Protein AF-A0A0M3HIY3-F1 (afdb_monomer)

Secondary structure (DSSP, 8-state):
--PPPEEEEEE--SS----EEEEETTEEEEEE-HHHHHHHHHHHHSS-----TT-EEEEEEEETTEEEEEEEEE-TT-S--S-----

Sequence (87 aa):
MYRKQNIFLSVLGLMSNSVRYCVICATLLLVSHGAPIGAIHELLGGNWKYVGQATVSKFVEVKPGKFKKELSSDASHLSDKSNLRPW

Foldseek 3Di:
DDQKEKEKEAEADDPDQDWDWDDPPRYIYIYGHQVVVQVVCCLQVVHRFQAFHGFIWMWIDPDVSHIDTPDDNHPPPPPDDPHRPSD

Radius of gyration: 13.05 Å; Cα contacts (8 Å, |Δi|>4): 165; chains: 1; bounding box: 38×23×34 Å

Structure (mmCIF, N/CA/C/O backbone):
data_AF-A0A0M3HIY3-F1
#
_entry.id   AF-A0A0M3HIY3-F1
#
loop_
_atom_site.group_PDB
_atom_site.id
_atom_site.type_symbol
_atom_site.label_atom_id
_atom_site.label_alt_id
_atom_site.label_comp_id
_atom_site.label_asym_id
_atom_site.label_entity_id
_atom_site.label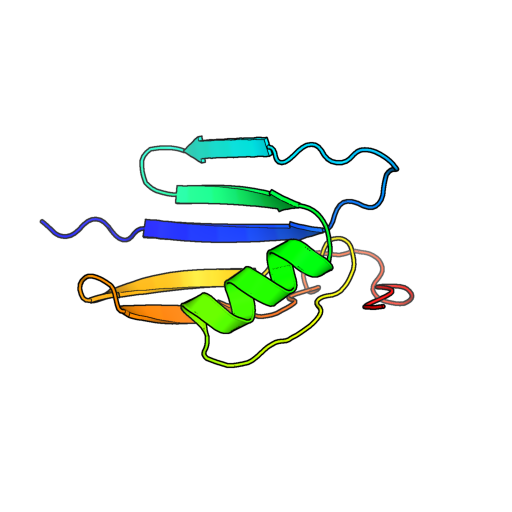_seq_id
_atom_site.pdbx_PDB_ins_code
_atom_site.Cartn_x
_atom_site.Cartn_y
_atom_site.Cartn_z
_atom_site.occupancy
_atom_site.B_iso_or_equiv
_atom_site.auth_seq_id
_atom_site.auth_comp_id
_atom_site.auth_asym_id
_atom_site.auth_atom_id
_atom_site.pdbx_PDB_model_num
ATOM 1 N N . MET A 1 1 ? -24.069 5.429 11.569 1.00 33.41 1 MET A N 1
ATOM 2 C CA . MET A 1 1 ? -23.882 5.192 10.119 1.00 33.41 1 MET A CA 1
ATOM 3 C C . MET A 1 1 ? -22.382 5.270 9.835 1.00 33.41 1 MET A C 1
ATOM 5 O O . MET A 1 1 ? -21.838 6.363 9.802 1.00 33.41 1 MET A O 1
ATOM 9 N N . TYR A 1 2 ? -21.675 4.137 9.787 1.00 34.47 2 TYR A N 1
ATOM 10 C C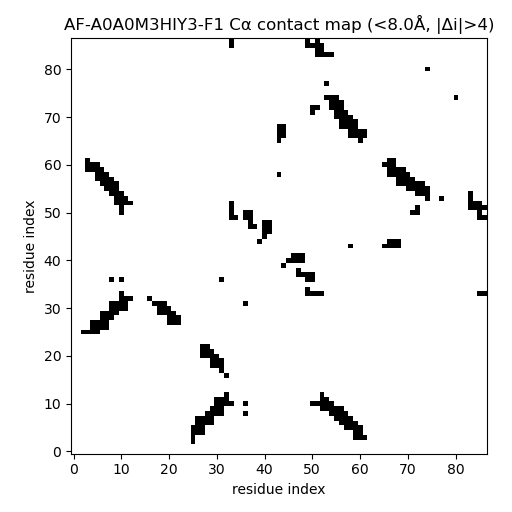A . TYR A 1 2 ? -20.210 4.127 9.649 1.00 34.47 2 TYR A CA 1
ATOM 11 C C . TYR A 1 2 ? -19.822 4.297 8.172 1.00 34.47 2 TYR A C 1
ATOM 13 O O . TYR A 1 2 ? -20.130 3.438 7.347 1.00 34.47 2 TYR A O 1
ATOM 21 N N . ARG A 1 3 ? -19.189 5.426 7.825 1.00 36.19 3 ARG A N 1
ATOM 22 C CA . ARG A 1 3 ? -18.649 5.683 6.479 1.00 36.19 3 ARG A CA 1
ATOM 23 C C . ARG A 1 3 ? -17.348 4.899 6.308 1.00 36.19 3 ARG A C 1
ATOM 25 O O . ARG A 1 3 ? -16.396 5.141 7.040 1.00 36.19 3 ARG A O 1
ATOM 32 N N . LYS A 1 4 ? -17.300 3.985 5.335 1.00 35.78 4 LYS A N 1
ATOM 33 C CA . LYS A 1 4 ? -16.058 3.320 4.914 1.00 35.78 4 LYS A CA 1
ATOM 34 C C . LYS A 1 4 ? -15.115 4.365 4.313 1.00 35.78 4 LYS A C 1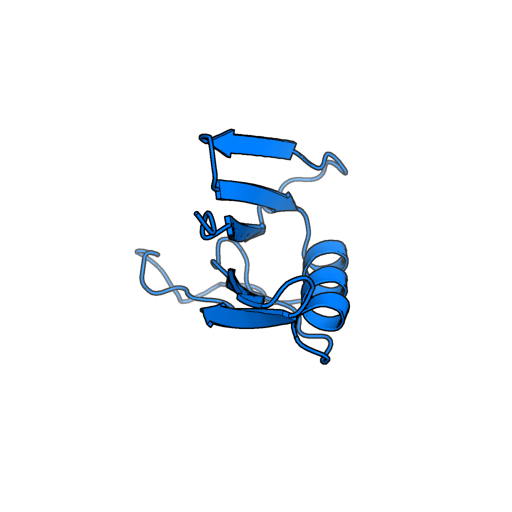
ATOM 36 O O . LYS A 1 4 ? -15.463 4.964 3.298 1.00 35.78 4 LYS A O 1
ATOM 41 N N . GLN A 1 5 ? -13.956 4.573 4.931 1.00 39.03 5 GLN A N 1
ATOM 42 C CA . GLN A 1 5 ? -12.891 5.407 4.380 1.00 39.03 5 GLN A CA 1
ATOM 43 C C . GLN A 1 5 ? -11.906 4.522 3.614 1.00 39.03 5 GLN A C 1
ATOM 45 O O . GLN A 1 5 ? -11.418 3.528 4.155 1.00 39.03 5 GLN A O 1
ATOM 50 N N . ASN A 1 6 ? -11.647 4.861 2.350 1.00 39.81 6 ASN A N 1
ATOM 51 C CA . ASN A 1 6 ? -10.656 4.177 1.519 1.00 39.81 6 ASN A CA 1
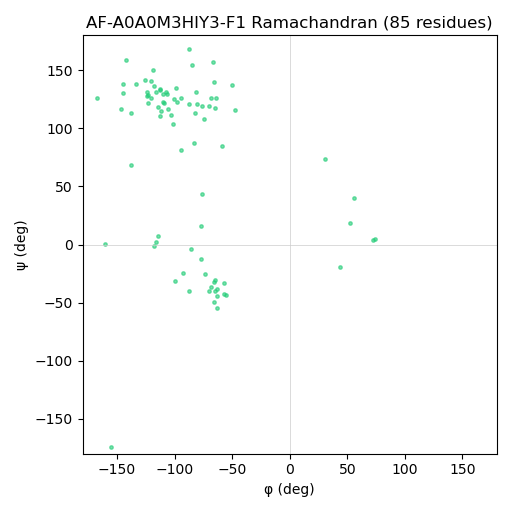ATOM 52 C C . ASN A 1 6 ? -9.441 5.091 1.353 1.00 39.81 6 ASN A C 1
ATOM 54 O O . ASN A 1 6 ? -9.613 6.257 1.003 1.00 39.81 6 ASN A O 1
ATOM 58 N N . ILE A 1 7 ? -8.232 4.573 1.568 1.00 55.84 7 ILE A N 1
ATOM 59 C CA . ILE A 1 7 ? -6.988 5.290 1.260 1.00 55.84 7 ILE A CA 1
ATOM 60 C C . ILE A 1 7 ? -6.313 4.607 0.076 1.00 55.84 7 ILE A C 1
ATOM 62 O O . ILE A 1 7 ? -6.029 3.413 0.161 1.00 55.84 7 ILE A O 1
ATOM 66 N N . PHE A 1 8 ? -6.063 5.350 -1.001 1.00 54.00 8 PHE A N 1
ATOM 67 C CA . PHE A 1 8 ? -5.313 4.890 -2.172 1.00 54.00 8 PHE A CA 1
ATOM 68 C C . PHE A 1 8 ? -3.931 5.542 -2.178 1.00 54.00 8 PHE A C 1
ATOM 70 O O . PHE A 1 8 ? -3.843 6.758 -2.050 1.00 54.00 8 PHE A O 1
ATOM 77 N N . LEU A 1 9 ? -2.862 4.757 -2.324 1.00 57.66 9 LEU A N 1
ATOM 78 C CA . LEU A 1 9 ? -1.492 5.270 -2.435 1.00 57.66 9 LEU A CA 1
ATOM 79 C C . LEU A 1 9 ? -0.873 4.937 -3.791 1.00 57.66 9 LEU A C 1
ATOM 81 O O . LEU A 1 9 ? -0.918 3.771 -4.174 1.00 57.66 9 LEU A O 1
ATOM 85 N N . SER A 1 10 ? -0.271 5.923 -4.468 1.00 50.12 10 SER A N 1
ATOM 86 C CA . SER A 1 10 ? 0.494 5.718 -5.712 1.00 50.12 10 SER A CA 1
ATOM 87 C C . SER A 1 10 ? 1.841 6.446 -5.704 1.00 50.12 10 SER A C 1
ATOM 89 O O . SER A 1 10 ? 1.912 7.610 -5.304 1.00 50.12 10 SER A O 1
ATOM 91 N N . VAL A 1 11 ? 2.895 5.781 -6.191 1.00 52.28 11 VAL A N 1
ATOM 92 C CA . VAL A 1 11 ? 4.242 6.358 -6.354 1.00 52.28 11 VAL A CA 1
ATOM 93 C C . VAL A 1 11 ? 4.361 7.053 -7.712 1.00 52.28 11 VAL A C 1
ATOM 95 O O . VAL A 1 11 ? 4.238 6.383 -8.736 1.00 52.28 11 VAL A O 1
ATOM 98 N N . LEU A 1 12 ? 4.656 8.358 -7.748 1.00 48.81 12 LEU A N 1
ATOM 99 C CA . LEU A 1 12 ? 4.975 9.078 -8.991 1.00 48.81 12 LEU A CA 1
ATOM 100 C C . LEU A 1 12 ? 6.450 9.507 -8.983 1.00 48.81 12 LEU A C 1
ATOM 102 O O . LEU A 1 12 ? 6.864 10.317 -8.159 1.00 48.81 12 LEU A O 1
ATOM 106 N N . GLY A 1 13 ? 7.252 8.951 -9.892 1.00 41.38 13 GLY A N 1
ATOM 107 C CA . GLY A 1 13 ? 8.676 9.268 -10.000 1.00 41.38 13 GLY A CA 1
ATOM 108 C C . GLY A 1 13 ? 8.926 10.540 -10.804 1.00 41.38 13 GLY A C 1
ATOM 109 O O . GLY A 1 13 ? 9.166 10.447 -12.000 1.00 41.38 13 GLY A O 1
ATOM 110 N N . LEU A 1 14 ? 8.906 11.704 -10.152 1.00 40.41 14 LEU A N 1
ATOM 111 C CA . LEU A 1 14 ? 9.513 12.947 -10.645 1.00 40.41 14 LEU A CA 1
ATOM 112 C C . LEU A 1 14 ? 10.085 13.729 -9.453 1.00 40.41 14 LEU A C 1
ATOM 114 O O . LEU A 1 14 ? 9.472 13.793 -8.389 1.00 40.41 14 LEU A O 1
ATOM 118 N N . MET A 1 15 ? 11.278 14.297 -9.635 1.00 37.94 15 MET A N 1
ATOM 119 C CA . MET A 1 15 ? 12.072 15.022 -8.636 1.00 37.94 15 MET A CA 1
ATOM 120 C C . MET A 1 15 ? 11.318 16.241 -8.063 1.00 37.94 15 MET A C 1
ATOM 122 O O . MET A 1 15 ? 11.477 17.356 -8.547 1.00 37.94 15 MET A O 1
ATOM 126 N N . SER A 1 16 ? 10.475 16.047 -7.043 1.00 41.97 16 SER A N 1
ATOM 127 C CA . SER A 1 16 ? 9.910 17.114 -6.200 1.00 41.97 16 SER A CA 1
ATOM 128 C C . SER A 1 16 ? 9.230 16.528 -4.950 1.00 41.97 16 SER A C 1
ATOM 130 O O . SER A 1 16 ? 8.352 15.673 -5.059 1.00 41.97 16 SER A O 1
ATOM 132 N N . ASN A 1 17 ? 9.604 16.988 -3.750 1.00 41.59 17 ASN A N 1
ATOM 133 C CA . ASN A 1 17 ? 9.094 16.523 -2.444 1.00 41.59 17 ASN A CA 1
ATOM 134 C C . ASN A 1 17 ? 7.684 17.058 -2.100 1.00 41.59 17 ASN A C 1
ATOM 136 O O . ASN A 1 17 ? 7.435 17.500 -0.980 1.00 41.59 17 ASN A O 1
ATOM 140 N N . SER A 1 18 ? 6.749 17.062 -3.051 1.00 45.88 18 SER A N 1
ATOM 141 C CA . SER A 1 18 ? 5.392 17.584 -2.841 1.00 45.88 18 SER A CA 1
ATOM 142 C C . SER A 1 18 ? 4.390 16.443 -2.655 1.00 45.88 18 SER A C 1
ATOM 144 O O . SER A 1 18 ? 4.096 15.707 -3.593 1.00 45.88 18 SER A O 1
ATOM 146 N N . VAL A 1 19 ? 3.855 16.300 -1.439 1.00 49.97 19 VAL A N 1
ATOM 147 C CA . VAL A 1 19 ? 2.740 15.390 -1.145 1.00 49.97 19 VAL A CA 1
ATOM 148 C C . VAL A 1 19 ? 1.436 16.066 -1.567 1.00 49.97 19 VAL A C 1
ATOM 150 O O . VAL A 1 19 ? 1.109 17.139 -1.061 1.00 49.97 19 VAL A O 1
ATOM 153 N N . ARG A 1 20 ? 0.676 15.447 -2.477 1.00 54.94 20 ARG A N 1
ATOM 154 C CA . ARG A 1 20 ? -0.658 15.928 -2.877 1.00 54.94 20 ARG A CA 1
ATOM 155 C C . ARG A 1 20 ? -1.729 14.947 -2.412 1.00 54.94 20 ARG A C 1
ATOM 157 O O . ARG A 1 20 ? -1.591 13.740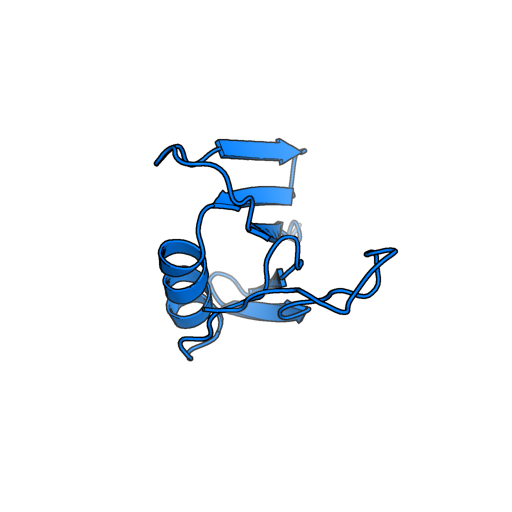 -2.609 1.00 54.94 20 ARG A O 1
ATOM 164 N N . TYR A 1 21 ? -2.799 15.474 -1.821 1.00 56.28 21 TYR A N 1
ATOM 165 C CA . TYR A 1 21 ? -3.975 14.708 -1.412 1.00 56.28 21 TYR A CA 1
ATOM 166 C C . TYR A 1 21 ? -5.228 15.244 -2.112 1.00 56.28 21 TYR A C 1
ATOM 168 O O . TYR A 1 21 ? -5.384 16.452 -2.285 1.00 56.28 21 TYR A O 1
ATOM 176 N N . CYS A 1 22 ? -6.120 14.344 -2.522 1.00 47.66 22 CYS A N 1
ATOM 177 C CA . CYS A 1 22 ? -7.442 14.680 -3.054 1.00 47.66 22 CYS A CA 1
ATOM 178 C C . CYS A 1 22 ? -8.508 13.971 -2.214 1.00 47.66 22 CYS A C 1
ATOM 180 O O . CYS A 1 22 ? -8.423 12.760 -1.994 1.00 47.66 22 CYS A O 1
ATOM 182 N N . VAL A 1 23 ? -9.499 14.725 -1.734 1.00 47.84 23 VAL A N 1
ATOM 183 C CA . VAL A 1 23 ? -10.616 14.196 -0.942 1.00 47.84 23 VAL A CA 1
ATOM 184 C C . VAL A 1 23 ? -11.835 14.057 -1.847 1.00 47.84 23 VAL A C 1
ATOM 186 O O . VAL A 1 23 ? -12.522 15.036 -2.128 1.00 47.84 23 VAL A O 1
ATOM 189 N N . ILE A 1 24 ? -12.152 12.832 -2.267 1.00 50.09 24 ILE A N 1
ATOM 190 C CA . ILE A 1 24 ? -13.429 12.530 -2.929 1.00 50.09 24 ILE A CA 1
ATOM 191 C C . ILE A 1 24 ? -14.394 12.031 -1.851 1.00 50.09 24 ILE A C 1
ATOM 193 O O . ILE A 1 24 ? -14.495 10.828 -1.651 1.00 50.09 24 ILE A O 1
ATOM 197 N N . CYS A 1 25 ? -15.015 12.966 -1.112 1.00 49.38 25 CYS A N 1
ATOM 198 C CA . CYS A 1 25 ? -16.103 12.893 -0.097 1.00 49.38 25 CYS A CA 1
ATOM 199 C C . CYS A 1 25 ? -16.098 11.785 1.006 1.00 49.38 25 CYS A C 1
ATOM 201 O O . CYS A 1 25 ? -16.743 11.940 2.043 1.00 49.38 25 CYS A O 1
ATOM 203 N N . ALA A 1 26 ? -15.364 10.687 0.842 1.00 69.12 26 ALA A N 1
ATOM 204 C CA . ALA A 1 26 ? -15.117 9.606 1.798 1.00 69.12 26 ALA A CA 1
ATOM 205 C C . ALA A 1 26 ? -13.858 8.771 1.449 1.00 69.12 26 ALA A C 1
ATOM 207 O O . ALA A 1 26 ? -13.555 7.804 2.138 1.00 69.12 26 ALA A O 1
ATOM 208 N N . THR A 1 27 ? -13.133 9.095 0.373 1.00 74.56 27 THR A N 1
ATOM 209 C CA . THR A 1 27 ? -11.917 8.389 -0.065 1.00 74.56 27 THR A CA 1
ATOM 210 C C . THR A 1 27 ? -10.766 9.386 -0.167 1.00 74.56 27 THR A C 1
ATOM 212 O O . THR A 1 27 ? -10.936 10.461 -0.747 1.00 74.56 27 THR A O 1
ATOM 215 N N . LEU A 1 28 ? -9.618 9.037 0.414 1.00 83.00 28 LEU A N 1
ATOM 216 C CA . LEU A 1 28 ? -8.394 9.832 0.389 1.00 83.00 28 LEU A CA 1
ATOM 217 C C . LEU A 1 28 ? -7.401 9.182 -0.576 1.00 83.00 28 LEU A C 1
ATOM 219 O O . LEU A 1 28 ? -6.963 8.053 -0.373 1.00 83.00 28 LEU A O 1
ATOM 223 N N . LEU A 1 29 ? -7.048 9.886 -1.645 1.00 83.56 29 LEU A N 1
ATOM 224 C CA . LEU A 1 29 ? -5.967 9.474 -2.539 1.00 83.56 29 LEU A CA 1
ATOM 225 C C . LEU A 1 29 ? -4.706 10.238 -2.143 1.00 83.56 29 LEU A C 1
ATOM 227 O O . LEU A 1 29 ? -4.711 11.470 -2.134 1.00 83.56 29 LEU A O 1
ATOM 231 N N . LEU A 1 30 ? -3.644 9.508 -1.822 1.00 82.75 30 LEU A N 1
ATOM 232 C CA . LEU A 1 30 ? -2.341 10.034 -1.456 1.00 82.75 30 LEU A CA 1
ATOM 233 C C . LEU A 1 30 ? -1.307 9.639 -2.509 1.00 82.75 30 LEU A C 1
ATOM 235 O O . LEU A 1 30 ? -1.021 8.464 -2.716 1.00 82.75 30 LEU A O 1
ATOM 239 N N . VAL A 1 31 ? -0.705 10.631 -3.155 1.00 83.19 31 VAL A N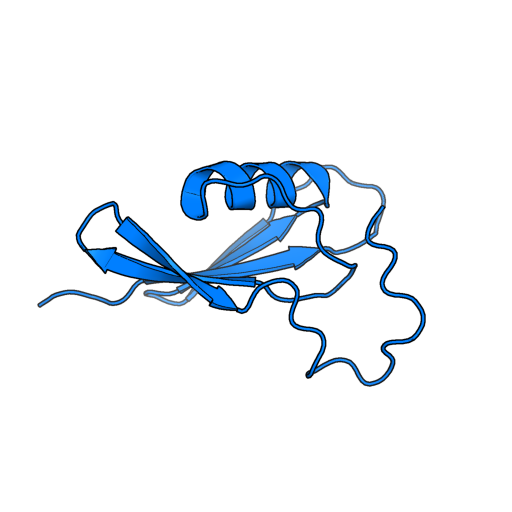 1
ATOM 240 C CA . VAL A 1 31 ? 0.381 10.405 -4.115 1.00 83.19 31 VAL A CA 1
ATOM 241 C C . VAL A 1 31 ? 1.670 10.910 -3.489 1.00 83.19 31 VAL A C 1
ATOM 243 O O . VAL A 1 31 ? 1.744 12.067 -3.071 1.00 83.19 31 VAL A O 1
ATOM 246 N N . SER A 1 32 ? 2.660 10.029 -3.356 1.00 82.31 32 SER A N 1
ATOM 247 C CA . SER A 1 32 ? 3.913 10.345 -2.665 1.00 82.31 32 SER A CA 1
ATOM 248 C C . SER A 1 32 ? 5.069 9.468 -3.154 1.00 82.31 32 SER A C 1
ATOM 250 O O . SER A 1 32 ? 4.923 8.710 -4.107 1.00 82.31 32 SER A O 1
ATOM 252 N N . HIS A 1 33 ? 6.231 9.585 -2.520 1.00 81.69 33 HIS A N 1
ATOM 253 C CA . HIS A 1 33 ? 7.445 8.831 -2.853 1.00 81.69 33 HIS A CA 1
ATOM 254 C C . HIS A 1 33 ? 7.507 7.475 -2.138 1.00 81.69 33 HIS A C 1
ATOM 256 O O . HIS A 1 33 ? 6.756 7.218 -1.198 1.00 81.69 33 HIS A O 1
ATOM 262 N N . GLY A 1 34 ? 8.440 6.608 -2.545 1.00 74.69 34 GLY A N 1
ATOM 263 C CA . GLY A 1 34 ? 8.588 5.266 -1.966 1.00 74.69 34 GLY A CA 1
ATOM 264 C C . GLY A 1 34 ? 8.777 5.263 -0.441 1.00 74.69 34 GLY A C 1
ATOM 265 O O . GLY A 1 34 ? 8.111 4.498 0.250 1.00 74.69 34 GLY A O 1
ATOM 266 N N . ALA A 1 35 ? 9.610 6.163 0.096 1.00 81.31 35 ALA A N 1
ATOM 267 C CA . ALA A 1 35 ? 9.882 6.263 1.535 1.00 81.31 35 ALA A CA 1
ATOM 268 C C . ALA A 1 35 ? 8.645 6.628 2.391 1.00 81.31 35 ALA A C 1
ATOM 270 O O . ALA A 1 35 ? 8.306 5.863 3.295 1.00 81.31 35 ALA A O 1
ATOM 271 N N . PRO A 1 36 ? 7.911 7.730 2.129 1.00 83.81 36 PRO A N 1
ATOM 272 C CA . PRO A 1 36 ? 6.703 8.048 2.895 1.00 83.81 36 PRO A CA 1
ATOM 273 C C . PRO A 1 36 ? 5.582 7.013 2.712 1.00 83.81 36 PRO A C 1
ATOM 275 O O . PRO A 1 36 ? 4.816 6.776 3.644 1.00 83.81 36 PRO A O 1
ATOM 278 N N . ILE A 1 37 ? 5.489 6.351 1.553 1.00 84.94 37 ILE A N 1
ATOM 279 C CA . ILE A 1 37 ? 4.520 5.261 1.352 1.00 84.94 37 ILE A CA 1
ATOM 280 C C . ILE A 1 37 ? 4.906 4.017 2.163 1.00 84.94 37 ILE A C 1
ATOM 282 O O . ILE A 1 37 ? 4.034 3.400 2.777 1.00 84.94 37 ILE A O 1
ATOM 286 N N . GLY A 1 38 ? 6.200 3.689 2.233 1.00 84.50 38 GLY A N 1
ATOM 287 C CA . GLY A 1 38 ? 6.734 2.637 3.100 1.00 84.50 38 GLY A CA 1
ATOM 288 C C . GLY A 1 38 ? 6.403 2.871 4.576 1.00 84.50 38 GLY A C 1
ATOM 289 O O . GLY A 1 38 ? 5.930 1.951 5.244 1.00 84.50 38 GLY A O 1
ATOM 290 N N . ALA A 1 39 ? 6.527 4.117 5.045 1.00 87.12 39 ALA A N 1
ATOM 291 C CA . ALA A 1 39 ? 6.186 4.502 6.418 1.00 87.12 39 ALA A CA 1
ATOM 292 C C . ALA A 1 39 ? 4.689 4.342 6.715 1.00 87.12 39 ALA A C 1
ATOM 294 O O . ALA A 1 39 ? 4.299 3.857 7.774 1.00 87.12 39 ALA A O 1
ATOM 295 N N . ILE A 1 40 ? 3.824 4.691 5.763 1.00 87.56 40 ILE A N 1
ATOM 296 C CA . ILE A 1 40 ? 2.374 4.494 5.905 1.00 87.56 40 ILE A CA 1
ATOM 297 C C . ILE A 1 40 ? 2.022 3.004 5.892 1.00 87.56 40 ILE A C 1
ATOM 299 O O . ILE A 1 40 ? 1.135 2.569 6.624 1.00 87.56 40 ILE A O 1
ATOM 303 N N . HIS A 1 41 ? 2.724 2.201 5.093 1.00 86.38 41 HIS A N 1
ATOM 304 C CA . HIS A 1 41 ? 2.579 0.747 5.098 1.00 86.38 41 HIS A CA 1
ATOM 305 C C . HIS A 1 41 ? 2.983 0.123 6.435 1.00 86.38 41 HIS A C 1
ATOM 307 O O . HIS A 1 41 ? 2.304 -0.797 6.897 1.00 86.38 41 HIS A O 1
ATOM 313 N N . GLU A 1 42 ? 4.030 0.643 7.069 1.00 87.81 42 GLU A N 1
ATOM 314 C CA . GLU A 1 42 ? 4.420 0.256 8.420 1.00 87.81 42 GLU A CA 1
ATOM 315 C C . GLU A 1 42 ? 3.352 0.665 9.442 1.00 87.81 42 GLU A C 1
ATOM 317 O O . GLU A 1 42 ? 2.870 -0.182 10.190 1.00 87.81 42 GLU A O 1
ATOM 322 N N . LEU A 1 43 ? 2.893 1.919 9.402 1.00 87.81 43 LEU A N 1
ATOM 323 C CA . LEU A 1 43 ? 1.907 2.450 10.345 1.00 87.81 43 LEU A CA 1
ATOM 324 C C . LEU A 1 43 ? 0.542 1.745 10.253 1.00 87.81 43 LEU A C 1
ATOM 326 O O . LEU A 1 43 ? -0.062 1.423 11.273 1.00 87.81 43 LEU A O 1
ATOM 330 N N . LEU A 1 44 ? 0.037 1.510 9.037 1.00 85.81 44 LEU A N 1
ATOM 331 C CA . LEU A 1 44 ? -1.303 0.951 8.807 1.00 85.81 44 LEU A CA 1
ATOM 332 C C . LEU A 1 44 ? -1.314 -0.578 8.682 1.00 85.81 44 LEU A C 1
ATOM 334 O O . LEU A 1 44 ? -2.354 -1.204 8.882 1.00 85.81 44 LEU A O 1
ATOM 338 N N . GLY A 1 45 ? -0.192 -1.181 8.287 1.00 80.81 45 GLY A N 1
ATOM 339 C CA . GLY A 1 45 ? -0.072 -2.611 7.988 1.00 80.81 45 GLY A CA 1
ATOM 340 C C . GLY A 1 45 ? 0.900 -3.376 8.888 1.00 80.81 45 GLY A C 1
ATOM 341 O O . GLY A 1 45 ? 1.048 -4.585 8.698 1.00 80.81 45 GLY A O 1
ATOM 342 N N . GLY A 1 46 ? 1.568 -2.696 9.824 1.00 83.00 46 GLY A N 1
ATOM 343 C CA . GLY A 1 46 ? 2.492 -3.273 10.803 1.00 83.00 46 GLY A CA 1
ATOM 344 C C . GLY A 1 46 ? 3.833 -3.742 10.239 1.00 83.00 46 GLY A C 1
ATOM 345 O O . GLY A 1 46 ? 4.602 -4.350 10.970 1.00 83.00 46 GLY A O 1
ATOM 346 N N . ASN A 1 47 ? 4.107 -3.528 8.948 1.00 80.88 47 ASN A N 1
ATOM 347 C CA . ASN A 1 47 ? 5.357 -3.945 8.313 1.00 80.88 47 ASN A CA 1
ATOM 348 C C . ASN A 1 47 ? 5.785 -2.933 7.252 1.00 80.88 47 ASN A C 1
ATOM 350 O O . ASN A 1 47 ? 4.998 -2.605 6.356 1.00 80.88 47 ASN A O 1
ATOM 354 N N . TRP A 1 48 ? 7.047 -2.506 7.314 1.00 78.75 48 TRP A N 1
ATOM 355 C CA . TRP A 1 48 ? 7.652 -1.682 6.276 1.00 78.75 48 TRP A CA 1
ATOM 356 C C . TRP A 1 48 ? 7.732 -2.455 4.958 1.00 78.75 48 TRP A C 1
ATOM 358 O O . TRP A 1 48 ? 8.276 -3.559 4.891 1.00 78.75 48 TRP A O 1
ATOM 368 N N . LYS A 1 49 ? 7.191 -1.873 3.886 1.00 79.56 49 LYS A N 1
ATOM 369 C CA . LYS A 1 49 ? 7.253 -2.463 2.548 1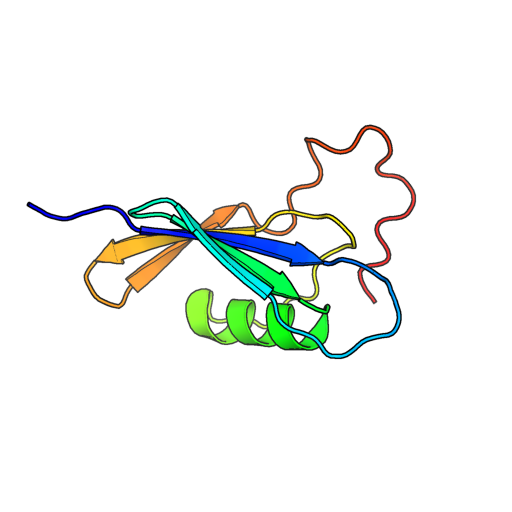.00 79.56 49 LYS A CA 1
ATOM 370 C C . LYS A 1 49 ? 7.347 -1.372 1.495 1.00 79.56 49 LYS A C 1
ATOM 372 O O . LYS A 1 49 ? 6.389 -0.623 1.308 1.00 79.56 49 LYS A O 1
ATOM 377 N N . TYR A 1 50 ? 8.464 -1.349 0.772 1.00 77.25 50 TYR A N 1
ATOM 378 C CA . TYR A 1 50 ? 8.584 -0.556 -0.445 1.00 77.25 50 TYR A CA 1
ATOM 379 C C . TYR A 1 50 ? 7.635 -1.090 -1.522 1.00 77.25 50 TYR A C 1
ATOM 381 O O . TYR A 1 50 ? 7.433 -2.300 -1.660 1.00 77.25 50 TYR A O 1
ATOM 389 N N . VAL A 1 51 ? 7.017 -0.170 -2.257 1.00 80.88 51 VAL A N 1
ATOM 390 C CA . VAL A 1 51 ? 6.062 -0.471 -3.326 1.00 80.88 51 VAL A CA 1
ATOM 391 C C . VAL A 1 51 ? 6.581 0.070 -4.647 1.00 80.88 51 VAL A C 1
ATOM 393 O O . VAL A 1 51 ? 7.309 1.061 -4.674 1.00 80.88 51 VAL A O 1
ATOM 396 N N . GLY A 1 52 ? 6.207 -0.592 -5.739 1.00 76.94 52 GLY A N 1
ATOM 397 C CA . GLY A 1 52 ? 6.645 -0.193 -7.071 1.00 76.94 52 GLY A CA 1
ATOM 398 C C . GLY A 1 52 ? 6.074 1.158 -7.512 1.00 76.94 52 GLY A C 1
ATOM 399 O O . GLY A 1 52 ? 5.011 1.594 -7.056 1.00 76.94 52 GLY A O 1
ATOM 400 N N . GLN A 1 53 ? 6.763 1.798 -8.449 1.00 77.44 53 GLN A N 1
ATOM 401 C CA . GLN A 1 53 ? 6.294 2.956 -9.196 1.00 77.44 53 GLN A CA 1
ATOM 402 C C . GLN A 1 53 ? 4.911 2.701 -9.790 1.00 77.44 53 GLN A C 1
ATOM 404 O O . GLN A 1 53 ? 4.634 1.620 -10.307 1.00 77.44 53 GLN A O 1
ATOM 409 N N . ALA A 1 54 ? 4.045 3.708 -9.685 1.00 79.00 54 ALA A N 1
ATOM 410 C CA . ALA A 1 54 ? 2.667 3.674 -10.156 1.00 79.00 54 ALA A CA 1
ATOM 411 C C . ALA A 1 54 ? 1.845 2.469 -9.659 1.00 79.00 54 ALA A C 1
ATOM 413 O O . ALA A 1 54 ? 0.805 2.173 -10.231 1.00 79.00 54 ALA A O 1
ATOM 414 N N . THR A 1 55 ? 2.263 1.778 -8.594 1.00 83.25 55 THR A N 1
ATOM 415 C CA . THR A 1 55 ? 1.450 0.716 -7.989 1.00 83.25 55 THR A CA 1
ATOM 416 C C . THR A 1 55 ? 0.453 1.292 -6.996 1.00 83.25 55 THR A C 1
ATOM 418 O O . THR A 1 55 ? 0.675 2.360 -6.425 1.00 83.25 55 THR A O 1
ATOM 421 N N . VAL A 1 56 ? -0.651 0.577 -6.788 1.00 86.06 56 VAL A N 1
ATOM 422 C CA . VAL A 1 56 ? -1.752 1.021 -5.934 1.00 86.06 56 VAL A CA 1
ATOM 423 C C . VAL A 1 56 ? -1.820 0.182 -4.665 1.00 86.06 56 VAL A C 1
ATOM 425 O O . VAL A 1 56 ? -1.861 -1.048 -4.708 1.00 86.06 56 VAL A O 1
ATOM 428 N N . SER A 1 57 ? -1.876 0.843 -3.511 1.00 86.56 57 SER A N 1
ATOM 429 C CA . SER A 1 57 ? -2.182 0.184 -2.234 1.00 86.56 57 SER A CA 1
ATOM 430 C C . SER A 1 57 ? -3.462 0.749 -1.636 1.00 86.56 57 SER A C 1
ATOM 432 O O . SER A 1 57 ? -3.670 1.962 -1.666 1.00 86.56 57 SER A O 1
ATOM 434 N N . LYS A 1 58 ? -4.324 -0.138 -1.123 1.00 88.94 58 LYS A N 1
ATOM 435 C CA . LYS A 1 58 ? -5.656 0.204 -0.614 1.00 88.94 58 LYS A CA 1
ATOM 436 C C . LYS A 1 58 ? -5.804 -0.235 0.832 1.00 88.94 58 LYS A C 1
ATOM 438 O O . LYS A 1 58 ? -5.723 -1.430 1.134 1.00 88.94 58 LYS A O 1
ATOM 443 N N . PHE A 1 59 ? -6.099 0.727 1.696 1.00 87.75 59 PHE A N 1
ATOM 444 C CA . PHE A 1 59 ? -6.434 0.494 3.097 1.00 87.75 59 PHE A CA 1
ATOM 445 C C . PHE A 1 59 ? -7.895 0.850 3.341 1.00 87.75 59 PHE A C 1
ATOM 447 O O . PHE A 1 59 ? -8.359 1.908 2.911 1.00 87.75 59 PHE A O 1
ATOM 454 N N . VAL A 1 60 ? -8.610 -0.043 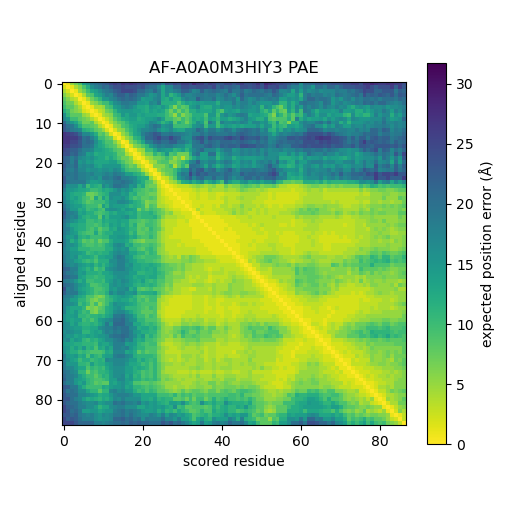4.020 1.00 88.38 60 VAL A N 1
ATOM 455 C CA . VAL A 1 60 ? -10.018 0.132 4.384 1.00 88.38 60 VAL A CA 1
ATOM 456 C C . VAL A 1 60 ? -10.143 0.066 5.891 1.00 88.38 60 VAL A C 1
ATOM 458 O O . VAL A 1 60 ? -9.705 -0.898 6.520 1.00 88.38 60 VAL A O 1
ATOM 461 N N . GLU A 1 61 ? -10.747 1.086 6.482 1.00 84.94 61 GLU A N 1
ATOM 462 C CA . GLU A 1 61 ? -11.050 1.079 7.908 1.00 84.94 61 GLU A CA 1
ATOM 463 C C . GLU A 1 61 ? -12.172 0.071 8.206 1.00 84.94 61 GLU A C 1
ATOM 465 O O . GLU A 1 61 ? -13.284 0.180 7.684 1.00 84.94 61 GLU A O 1
ATOM 470 N N . VAL A 1 62 ? -11.879 -0.941 9.028 1.00 84.94 62 VAL A N 1
ATOM 471 C CA . VAL A 1 62 ? -12.849 -1.985 9.422 1.00 84.94 62 VAL A CA 1
ATOM 472 C C . VAL A 1 62 ? -13.441 -1.692 10.801 1.00 84.94 62 VAL A C 1
ATOM 474 O O . VAL A 1 62 ? -14.587 -2.041 11.079 1.00 84.94 62 VAL A O 1
ATOM 477 N N . LYS A 1 63 ? -12.659 -1.052 11.673 1.00 82.56 63 LYS A N 1
ATOM 478 C CA . LYS A 1 63 ? -13.068 -0.526 12.984 1.00 82.56 63 LYS A CA 1
ATOM 479 C C . LYS A 1 63 ? -12.343 0.803 13.210 1.00 82.56 63 LYS A C 1
ATOM 481 O O . LYS A 1 63 ? -11.287 0.969 12.606 1.00 82.56 63 LYS A O 1
ATOM 486 N N . PRO A 1 64 ? -12.836 1.686 14.097 1.00 80.38 64 PRO A N 1
ATOM 487 C CA . PRO A 1 64 ? -12.148 2.930 14.436 1.00 80.38 64 PRO A CA 1
ATOM 488 C C . PRO A 1 64 ? -10.663 2.687 14.737 1.00 80.38 64 PRO A C 1
ATOM 490 O O . PRO A 1 64 ? -10.336 1.935 15.659 1.00 80.38 64 PRO A O 1
ATOM 493 N N . GLY A 1 65 ? -9.779 3.244 13.909 1.00 79.75 65 GLY A N 1
ATOM 494 C CA . GLY A 1 65 ? -8.323 3.104 14.044 1.00 79.75 65 GLY A CA 1
ATOM 495 C C . GLY A 1 65 ? -7.737 1.741 13.646 1.00 79.75 65 GLY A C 1
ATOM 496 O O . GLY A 1 65 ? -6.537 1.528 13.807 1.00 79.75 65 GLY A O 1
ATOM 497 N N . LYS A 1 66 ? -8.539 0.806 13.117 1.00 83.00 66 LYS A N 1
ATOM 498 C CA . LYS A 1 66 ? -8.063 -0.470 12.557 1.00 83.00 66 LYS A CA 1
ATOM 499 C C . LYS A 1 66 ? -8.292 -0.517 11.056 1.00 83.00 66 LYS A C 1
ATOM 501 O O . LYS A 1 66 ? -9.419 -0.684 10.578 1.00 83.00 66 LYS A O 1
ATOM 506 N N . PHE A 1 67 ? -7.186 -0.475 10.330 1.00 85.56 67 PHE A N 1
ATOM 507 C CA . PHE A 1 67 ? -7.165 -0.554 8.881 1.00 85.56 67 PHE A CA 1
ATOM 508 C C . PHE A 1 67 ? -6.842 -1.974 8.431 1.00 85.56 67 PHE A C 1
ATOM 510 O O . PHE A 1 67 ? -5.932 -2.625 8.940 1.00 85.56 67 PHE A O 1
ATOM 517 N N . LYS A 1 68 ? -7.601 -2.463 7.455 1.00 86.69 68 LYS A N 1
ATOM 518 C CA . LYS A 1 68 ? -7.293 -3.681 6.718 1.00 86.69 68 LYS A CA 1
ATOM 519 C C . LYS A 1 68 ? -6.685 -3.281 5.384 1.00 86.69 68 LYS A C 1
ATOM 521 O O . LYS A 1 68 ? -7.281 -2.530 4.614 1.00 86.69 68 LYS A O 1
ATOM 526 N N . LYS A 1 69 ? -5.501 -3.812 5.108 1.00 87.69 69 LYS A N 1
ATOM 527 C CA . LYS A 1 69 ? -4.856 -3.716 3.800 1.00 87.69 69 LYS A CA 1
ATOM 528 C C . LYS A 1 69 ? -5.563 -4.674 2.838 1.00 87.69 69 LYS A C 1
ATOM 530 O O . LYS A 1 69 ? -5.441 -5.886 2.995 1.00 87.69 69 LYS A O 1
ATOM 535 N N . GLU A 1 70 ? -6.333 -4.141 1.895 1.00 86.62 70 GLU A N 1
ATOM 536 C CA . GLU A 1 70 ? -7.011 -4.939 0.8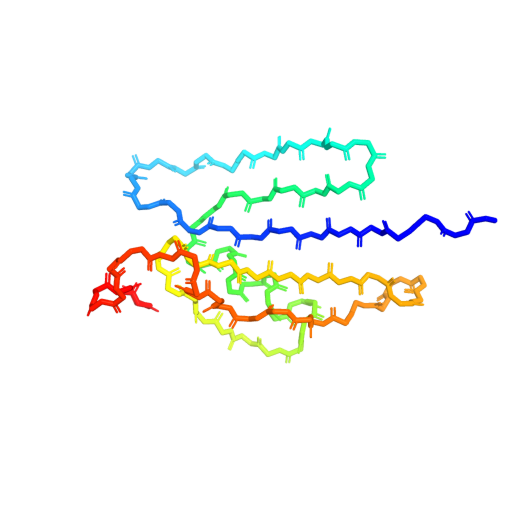61 1.00 86.62 70 GLU A CA 1
ATOM 537 C C . GLU A 1 70 ? -6.117 -5.153 -0.359 1.00 86.62 70 GLU A C 1
ATOM 539 O O . GLU A 1 70 ? -6.071 -6.255 -0.895 1.00 86.62 70 GLU A O 1
ATOM 544 N N . LEU A 1 71 ? -5.380 -4.117 -0.765 1.00 83.88 71 LEU A N 1
ATOM 545 C CA . LEU A 1 71 ? -4.441 -4.172 -1.885 1.00 83.88 71 LEU A CA 1
ATOM 546 C C . LEU A 1 71 ? -3.066 -3.704 -1.419 1.00 83.88 71 LEU A C 1
ATOM 548 O O . LEU A 1 71 ? -2.955 -2.758 -0.637 1.00 83.88 71 LEU A O 1
ATOM 552 N N . SER A 1 72 ? -2.015 -4.353 -1.912 1.00 84.56 72 SER A N 1
ATOM 553 C CA . SER A 1 72 ? -0.631 -3.990 -1.615 1.00 84.56 72 SER A CA 1
ATOM 554 C C . SER A 1 72 ? 0.197 -4.064 -2.886 1.00 84.56 72 SER A C 1
ATOM 556 O O . SER A 1 72 ? 0.438 -5.160 -3.385 1.00 84.56 72 SER A O 1
ATOM 558 N N . SER A 1 73 ? 0.676 -2.909 -3.353 1.00 82.31 73 SER A N 1
ATOM 559 C CA . SER A 1 73 ? 1.496 -2.799 -4.565 1.00 82.31 73 SER A CA 1
ATOM 560 C C . SER A 1 73 ? 0.818 -3.401 -5.804 1.00 82.31 73 SER A C 1
ATOM 562 O O . SER A 1 73 ? 1.475 -4.070 -6.601 1.00 82.31 73 SER A O 1
ATOM 564 N N . ASP A 1 74 ? -0.493 -3.192 -5.960 1.00 84.44 74 ASP A N 1
ATOM 565 C CA . ASP A 1 74 ? -1.222 -3.712 -7.111 1.00 84.44 74 ASP A CA 1
ATOM 566 C C . ASP A 1 74 ? -0.792 -2.999 -8.399 1.00 84.44 74 ASP A C 1
ATOM 568 O O . ASP A 1 74 ? -0.817 -1.770 -8.498 1.00 84.44 74 ASP A O 1
ATOM 572 N N . ALA A 1 75 ? -0.399 -3.803 -9.381 1.00 84.75 75 ALA A N 1
ATOM 573 C CA . ALA A 1 75 ? 0.038 -3.376 -10.705 1.00 84.75 75 ALA A CA 1
ATOM 574 C C . ALA A 1 75 ? -0.924 -3.858 -11.801 1.00 84.75 75 ALA A C 1
ATOM 576 O O . ALA A 1 75 ? -0.618 -3.723 -12.982 1.00 84.75 75 ALA A O 1
ATOM 577 N N . SER A 1 76 ? -2.070 -4.453 -11.441 1.00 82.94 76 SER A N 1
ATOM 578 C CA . SER A 1 76 ? -3.002 -5.067 -12.395 1.00 82.94 76 SER A CA 1
ATOM 579 C C . SER A 1 76 ? -3.499 -4.094 -13.472 1.00 82.94 76 SER A C 1
ATOM 581 O O . SER A 1 76 ? -3.662 -4.507 -14.618 1.00 82.94 76 SER A O 1
ATOM 583 N N . HIS A 1 77 ? -3.654 -2.816 -13.112 1.00 81.06 77 HIS A N 1
ATOM 584 C CA . HIS A 1 77 ? -4.103 -1.737 -13.993 1.00 81.06 77 HIS A CA 1
ATOM 585 C C . HIS A 1 77 ? -3.029 -1.206 -14.957 1.00 81.06 77 HIS A C 1
ATOM 587 O O . HIS A 1 77 ? -3.357 -0.438 -15.858 1.00 81.06 77 HIS A O 1
ATOM 593 N N . LEU A 1 78 ? -1.756 -1.562 -14.758 1.00 80.25 78 LEU A N 1
ATOM 594 C CA . LEU A 1 78 ? -0.669 -1.090 -15.608 1.00 80.25 78 LEU A CA 1
ATOM 595 C C . LEU A 1 78 ? -0.605 -1.927 -16.886 1.00 80.25 78 LEU A C 1
ATOM 597 O O . LEU A 1 78 ? -0.585 -3.161 -16.835 1.00 80.25 78 LEU A O 1
ATOM 601 N N . SER A 1 79 ? -0.525 -1.241 -18.025 1.00 81.38 79 SER A N 1
ATOM 602 C CA . SER A 1 79 ? -0.337 -1.864 -19.339 1.00 81.38 79 SER A CA 1
ATOM 603 C C . SER A 1 79 ? 1.026 -2.552 -19.458 1.00 81.38 79 SER A C 1
ATOM 605 O O . SER A 1 79 ? 1.136 -3.583 -20.114 1.00 81.38 79 SER A O 1
ATOM 607 N N . ASP A 1 80 ? 2.048 -2.006 -18.792 1.00 77.69 80 ASP A N 1
ATOM 608 C CA . ASP A 1 80 ? 3.397 -2.565 -18.707 1.00 77.69 80 ASP A CA 1
ATOM 609 C C . ASP A 1 80 ? 3.801 -2.745 -17.237 1.00 77.69 80 ASP A C 1
ATOM 611 O O . ASP A 1 80 ? 3.689 -1.830 -16.421 1.00 77.69 80 ASP A O 1
ATOM 615 N N . LYS A 1 81 ? 4.251 -3.956 -16.899 1.00 80.44 81 LYS A N 1
ATOM 616 C CA . LYS A 1 81 ? 4.598 -4.396 -15.536 1.00 80.44 81 LYS A CA 1
ATOM 617 C C . LYS A 1 81 ? 6.083 -4.737 -15.395 1.00 80.44 81 LYS A C 1
ATOM 619 O O . LYS A 1 81 ? 6.506 -5.184 -14.332 1.00 80.44 81 LYS A O 1
ATOM 624 N N . SER A 1 82 ? 6.869 -4.564 -16.456 1.00 71.88 82 SER A N 1
ATOM 625 C CA . SER A 1 82 ? 8.252 -5.042 -16.530 1.00 71.88 82 SER A CA 1
ATOM 626 C C . SER A 1 82 ? 9.238 -4.230 -15.678 1.00 71.88 82 SER A C 1
ATOM 628 O O . SER A 1 82 ? 10.249 -4.770 -15.237 1.00 71.88 82 SER A O 1
ATOM 630 N N . ASN A 1 83 ? 8.946 -2.956 -15.391 1.00 69.00 83 ASN A N 1
ATOM 631 C CA . ASN A 1 83 ? 9.891 -2.043 -14.741 1.00 69.00 83 ASN A CA 1
ATOM 632 C C . ASN A 1 83 ? 9.220 -1.178 -13.658 1.00 69.00 83 ASN A C 1
ATOM 634 O O . ASN A 1 83 ? 9.079 0.033 -13.799 1.00 69.00 83 ASN A O 1
ATOM 638 N N . LEU A 1 84 ? 8.810 -1.815 -12.558 1.00 66.50 84 LEU A N 1
ATOM 639 C CA . LEU A 1 84 ? 8.129 -1.144 -11.441 1.00 66.50 84 LEU A CA 1
ATOM 640 C C . LEU A 1 84 ? 9.081 -0.520 -10.406 1.00 66.50 84 LEU A C 1
ATOM 642 O O . LEU A 1 84 ? 8.590 0.083 -9.466 1.00 66.50 84 LEU A O 1
ATOM 646 N N . ARG A 1 85 ? 10.406 -0.688 -10.528 1.00 65.06 85 ARG A N 1
ATOM 647 C CA . ARG A 1 85 ? 11.457 -0.116 -9.646 1.00 65.06 85 ARG A CA 1
ATOM 648 C C . ARG A 1 85 ? 11.026 0.092 -8.178 1.00 65.06 85 ARG A C 1
ATOM 650 O O . ARG A 1 85 ? 10.774 1.220 -7.761 1.00 65.06 85 ARG A O 1
ATOM 657 N N . PRO A 1 86 ? 10.902 -0.985 -7.384 1.00 58.09 86 PRO A N 1
ATOM 658 C CA . PRO A 1 86 ? 10.498 -0.902 -5.979 1.00 58.09 86 PRO A CA 1
ATOM 659 C C . PRO A 1 86 ? 11.621 -0.427 -5.035 1.00 58.09 86 PRO A C 1
ATOM 661 O O . PRO A 1 86 ? 11.508 -0.626 -3.828 1.00 58.09 86 PRO A O 1
ATOM 664 N N . TRP A 1 87 ? 12.700 0.152 -5.568 1.00 55.12 87 TRP A N 1
ATOM 665 C CA . TRP A 1 87 ? 13.870 0.626 -4.833 1.00 55.12 87 TRP A CA 1
ATOM 666 C C . TRP A 1 87 ? 14.292 2.000 -5.351 1.00 55.12 87 TRP A C 1
ATOM 668 O O . TRP A 1 87 ? 14.396 2.155 -6.591 1.00 55.12 87 TRP A O 1
#

Mean predicted aligned error: 9.94 Å

Organism: Ascaris lumbricoides (NCBI:txid6252)

Solvent-accessible surface area (backbone atoms only — not comparable to full-atom values): 5099 Å² total; per-residue (Å²): 136,88,79,68,41,40,39,40,37,35,26,63,96,62,101,65,99,69,77,51,76,50,78,62,97,53,32,42,40,41,40,39,51,50,66,66,50,14,51,48,33,24,73,54,64,76,44,76,48,65,42,27,50,68,13,37,27,32,36,36,52,78,46,95,96,39,50,43,74,80,39,74,50,42,50,86,89,47,94,72,76,90,79,36,65,56,117

pLDDT: mean 70.82, std 17.41, range [33.41, 88.94]

Nearest PDB structures (foldseek):
  6cni-assembly1_A  TM=8.639E-01  e=4.250E-01  Homo sapiens
  6cni-assembly1_B  TM=7.724E-01  e=2.512E-01  Homo sapiens
  3o0t-assembly2_A-2  TM=7.949E-01  e=3.267E-01  Homo sapiens
  2fmx-assembly1_A  TM=5.618E-01  e=3.260E+00  Cricetulus griseus